Protein AF-A0A2G2VV63-F1 (afdb_monomer_lite)

Structure (mmCIF, N/CA/C/O backbone):
data_AF-A0A2G2VV63-F1
#
_entry.id   AF-A0A2G2VV63-F1
#
loop_
_atom_site.group_PDB
_atom_site.id
_atom_site.type_symbol
_atom_site.label_atom_id
_atom_site.label_alt_id
_atom_site.label_comp_id
_atom_site.label_asym_id
_atom_site.label_entity_id
_atom_site.label_seq_id
_atom_site.pdbx_PDB_ins_code
_atom_site.Cartn_x
_atom_site.Cartn_y
_atom_site.Cartn_z
_atom_site.occupancy
_atom_site.B_iso_or_equiv
_atom_site.auth_seq_id
_atom_site.auth_comp_id
_atom_site.auth_asym_id
_atom_site.auth_atom_id
_atom_site.pdbx_PDB_model_num
ATOM 1 N N . MET A 1 1 ? 14.111 -15.647 -2.836 1.00 47.94 1 MET A N 1
ATOM 2 C CA . MET A 1 1 ? 13.740 -16.004 -1.453 1.00 47.94 1 MET A CA 1
ATOM 3 C C . MET A 1 1 ? 12.867 -14.873 -0.921 1.00 47.94 1 MET A C 1
ATOM 5 O O . MET A 1 1 ? 13.395 -13.949 -0.322 1.00 47.94 1 MET A O 1
ATOM 9 N N . ASN A 1 2 ? 11.582 -14.858 -1.293 1.00 53.28 2 ASN A N 1
ATOM 10 C CA . ASN A 1 2 ? 10.687 -13.707 -1.069 1.00 53.28 2 ASN A CA 1
ATOM 11 C C . ASN A 1 2 ? 9.526 -14.001 -0.115 1.00 53.28 2 ASN A C 1
ATOM 13 O O . ASN A 1 2 ? 8.904 -13.060 0.374 1.00 53.28 2 ASN A O 1
ATOM 17 N N . ASP A 1 3 ? 9.293 -15.272 0.199 1.00 53.09 3 ASP A N 1
ATOM 18 C CA . ASP A 1 3 ? 8.226 -15.695 1.097 1.00 53.09 3 ASP A CA 1
ATOM 19 C C . ASP A 1 3 ? 8.792 -15.759 2.514 1.00 53.09 3 ASP A C 1
ATOM 21 O O . ASP A 1 3 ? 9.204 -16.800 3.026 1.00 53.09 3 ASP A O 1
ATOM 25 N N . MET A 1 4 ? 8.927 -14.581 3.118 1.00 47.97 4 MET A N 1
ATOM 26 C CA . MET A 1 4 ? 9.198 -14.461 4.545 1.00 47.97 4 MET A CA 1
ATOM 27 C C . MET A 1 4 ? 7.872 -14.688 5.287 1.00 47.97 4 MET A C 1
ATOM 29 O O . MET A 1 4 ? 6.866 -14.129 4.853 1.00 47.97 4 MET A O 1
ATOM 33 N N . PRO A 1 5 ? 7.830 -15.416 6.418 1.00 56.62 5 PRO A N 1
ATOM 34 C CA . PRO A 1 5 ? 6.577 -15.784 7.094 1.00 56.62 5 PRO A CA 1
ATOM 35 C C . PRO A 1 5 ? 5.763 -14.610 7.676 1.00 56.62 5 PRO A C 1
ATOM 37 O O . PRO A 1 5 ? 4.810 -14.838 8.411 1.00 56.62 5 PRO A O 1
ATOM 40 N N . THR A 1 6 ? 6.131 -13.350 7.419 1.00 58.22 6 THR A N 1
ATOM 41 C CA . THR A 1 6 ? 5.452 -12.184 8.012 1.00 58.22 6 THR A CA 1
ATOM 42 C C . THR A 1 6 ? 5.273 -11.035 7.026 1.00 58.22 6 THR A C 1
ATOM 44 O O . THR A 1 6 ? 4.168 -10.526 6.896 1.00 58.22 6 THR A O 1
ATOM 47 N N . VAL A 1 7 ? 6.327 -10.607 6.324 1.00 65.62 7 VAL A N 1
ATOM 48 C CA . VAL A 1 7 ? 6.249 -9.514 5.338 1.00 65.62 7 VAL A CA 1
ATOM 49 C C . VAL A 1 7 ? 7.264 -9.768 4.229 1.00 65.62 7 VAL A C 1
ATOM 51 O O . VAL A 1 7 ? 8.458 -9.889 4.506 1.00 65.62 7 VAL A O 1
ATOM 54 N N . SER A 1 8 ? 6.820 -9.825 2.973 1.00 79.69 8 SER A N 1
ATOM 55 C CA . SER A 1 8 ? 7.739 -9.912 1.835 1.00 79.69 8 SER A CA 1
ATOM 56 C C . SER A 1 8 ? 8.538 -8.611 1.677 1.00 79.69 8 SER A C 1
ATOM 58 O O . SER A 1 8 ? 8.064 -7.518 1.997 1.00 79.69 8 SER A O 1
ATOM 60 N N . PHE A 1 9 ? 9.753 -8.687 1.127 1.00 81.25 9 PHE A N 1
ATOM 61 C CA . PHE A 1 9 ? 10.556 -7.486 0.847 1.00 81.25 9 PHE A CA 1
ATOM 62 C C . PHE A 1 9 ? 9.795 -6.471 -0.024 1.00 81.25 9 PHE A C 1
ATOM 64 O O . PHE A 1 9 ? 9.872 -5.261 0.187 1.00 81.25 9 PHE A O 1
ATOM 71 N N . ARG A 1 10 ? 8.993 -6.971 -0.968 1.00 81.56 10 ARG A N 1
ATOM 72 C CA . ARG A 1 10 ? 8.154 -6.155 -1.847 1.00 81.56 10 ARG A CA 1
ATOM 73 C C . ARG A 1 10 ? 7.057 -5.416 -1.075 1.00 81.56 10 ARG A C 1
ATOM 75 O O . ARG A 1 10 ? 6.823 -4.243 -1.351 1.00 81.56 10 ARG A O 1
ATOM 82 N N . MET A 1 11 ? 6.460 -6.051 -0.069 1.00 81.69 11 MET A N 1
ATOM 83 C CA . MET A 1 11 ? 5.508 -5.401 0.833 1.00 81.69 11 MET A CA 1
ATOM 84 C C . MET A 1 11 ? 6.186 -4.310 1.679 1.00 81.69 11 MET A C 1
ATOM 86 O O . MET A 1 11 ? 5.642 -3.220 1.839 1.00 81.69 11 MET A O 1
ATOM 90 N N . ALA A 1 12 ? 7.421 -4.523 2.143 1.00 84.81 12 ALA A N 1
ATOM 91 C CA . ALA A 1 12 ? 8.174 -3.472 2.836 1.00 84.81 12 ALA A CA 1
ATOM 92 C C . ALA A 1 12 ? 8.469 -2.261 1.924 1.00 84.81 12 ALA A C 1
ATOM 94 O O . ALA A 1 12 ? 8.313 -1.111 2.344 1.00 84.81 12 ALA A O 1
ATOM 95 N N . LEU A 1 13 ? 8.842 -2.505 0.662 1.00 89.25 13 LEU A N 1
ATOM 96 C CA . LEU A 1 13 ? 9.022 -1.445 -0.336 1.00 89.25 13 LEU A CA 1
ATOM 97 C C . LEU A 1 13 ? 7.718 -0.694 -0.620 1.00 89.25 13 LEU A C 1
ATOM 99 O O . LEU A 1 13 ? 7.727 0.534 -0.706 1.00 89.25 13 LEU A O 1
ATOM 103 N N . TYR A 1 14 ? 6.600 -1.411 -0.717 1.00 87.81 14 TYR A N 1
ATOM 104 C CA . TYR A 1 14 ? 5.284 -0.811 -0.902 1.00 87.81 14 TYR A CA 1
ATOM 105 C C . TYR A 1 14 ? 4.937 0.166 0.229 1.00 87.81 14 TYR A C 1
ATOM 107 O O . TYR A 1 14 ? 4.599 1.325 -0.022 1.00 87.81 14 TYR A O 1
ATOM 115 N N . LEU A 1 15 ? 5.120 -0.258 1.484 1.00 85.75 15 LEU A N 1
ATOM 116 C CA . LEU A 1 15 ? 4.904 0.594 2.656 1.00 85.75 15 LEU A CA 1
ATOM 117 C C . LEU A 1 15 ? 5.793 1.850 2.629 1.00 85.75 15 LEU A C 1
ATOM 119 O O . LEU A 1 15 ? 5.357 2.940 3.013 1.00 85.75 15 LEU A O 1
ATOM 123 N N . ALA A 1 16 ? 7.032 1.729 2.144 1.00 89.75 16 ALA A N 1
ATOM 124 C CA . ALA A 1 16 ? 7.916 2.877 1.964 1.00 89.75 16 ALA A CA 1
ATOM 125 C C . ALA A 1 16 ? 7.400 3.852 0.888 1.00 89.75 16 ALA A C 1
ATOM 127 O O . ALA A 1 16 ? 7.453 5.068 1.098 1.00 89.75 16 ALA A O 1
ATOM 128 N N . GLN A 1 17 ? 6.858 3.348 -0.227 1.00 92.00 17 GLN A N 1
ATOM 129 C CA . GLN A 1 17 ? 6.287 4.173 -1.298 1.00 92.00 17 GLN A CA 1
ATOM 130 C C . GLN A 1 17 ? 5.084 4.985 -0.815 1.00 92.00 17 GLN A C 1
ATOM 132 O O . GLN A 1 17 ? 5.085 6.210 -0.971 1.00 92.00 17 GLN A O 1
ATOM 137 N N . ILE A 1 18 ? 4.102 4.346 -0.171 1.00 87.69 18 ILE A N 1
ATOM 138 C CA . ILE A 1 18 ? 2.904 5.043 0.327 1.00 87.69 18 ILE A CA 1
ATOM 139 C C . ILE A 1 18 ? 3.260 6.060 1.419 1.00 87.69 18 ILE A C 1
ATOM 141 O O . ILE A 1 18 ? 2.732 7.174 1.433 1.00 87.69 18 ILE A O 1
ATOM 145 N N . LYS A 1 19 ? 4.237 5.739 2.282 1.00 87.00 19 LYS A N 1
ATOM 146 C CA . LYS A 1 19 ? 4.737 6.667 3.303 1.00 87.00 19 LYS A CA 1
ATOM 147 C C . LYS A 1 19 ? 5.391 7.896 2.675 1.00 87.00 19 LYS A C 1
ATOM 149 O O . LYS A 1 19 ? 5.142 9.014 3.123 1.00 87.00 19 LYS A O 1
ATOM 154 N N . ASN A 1 20 ? 6.225 7.697 1.656 1.00 91.00 20 ASN A N 1
ATOM 155 C CA . ASN A 1 20 ? 6.926 8.785 0.980 1.00 91.00 20 ASN A CA 1
ATOM 156 C C . ASN A 1 20 ? 5.962 9.676 0.180 1.00 91.00 20 ASN A C 1
ATOM 158 O O . ASN A 1 20 ? 6.041 10.901 0.243 1.00 91.00 20 ASN A O 1
ATOM 162 N N . ARG A 1 21 ? 5.016 9.064 -0.541 1.00 88.94 21 ARG A N 1
ATOM 163 C CA . ARG A 1 21 ? 4.030 9.769 -1.376 1.00 88.94 21 ARG A CA 1
ATOM 164 C C . ARG A 1 21 ? 2.875 10.375 -0.578 1.00 88.94 21 ARG A C 1
ATOM 166 O O . ARG A 1 21 ? 2.178 11.229 -1.116 1.00 88.94 21 ARG A O 1
ATOM 173 N N . ARG A 1 22 ? 2.681 9.948 0.677 1.00 87.38 22 ARG A N 1
ATOM 174 C CA . ARG A 1 22 ? 1.543 10.316 1.544 1.00 87.38 22 ARG A CA 1
ATOM 175 C C . ARG A 1 22 ? 0.187 10.074 0.871 1.00 87.38 22 ARG A C 1
ATOM 177 O O . ARG A 1 22 ? -0.754 10.832 1.079 1.00 87.38 22 ARG A O 1
ATOM 184 N N . LYS A 1 23 ? 0.122 9.032 0.046 1.00 85.75 23 LYS A N 1
ATOM 185 C CA . LYS A 1 23 ? -1.037 8.637 -0.754 1.00 85.75 23 LYS A CA 1
ATOM 186 C C . LYS A 1 23 ? -1.171 7.126 -0.714 1.00 85.75 23 LYS A C 1
ATOM 188 O O . LYS A 1 23 ? -0.158 6.423 -0.658 1.00 85.75 23 LYS A O 1
ATOM 193 N N . PHE A 1 24 ? -2.403 6.641 -0.772 1.00 84.50 24 PHE A N 1
ATOM 194 C CA . PHE A 1 24 ? -2.696 5.215 -0.831 1.00 84.50 24 PHE A CA 1
ATOM 195 C C . PHE A 1 24 ? -2.713 4.768 -2.292 1.00 84.50 24 PHE A C 1
ATOM 197 O O . PHE A 1 24 ? -3.752 4.439 -2.845 1.00 84.50 24 PHE A O 1
ATOM 204 N N . ILE A 1 25 ? -1.545 4.802 -2.928 1.00 88.25 25 ILE A N 1
ATOM 205 C CA . ILE A 1 25 ? -1.375 4.374 -4.320 1.00 88.25 25 ILE A CA 1
ATOM 206 C C . ILE A 1 25 ? -1.145 2.870 -4.421 1.00 88.25 25 ILE A C 1
ATOM 208 O O . ILE A 1 25 ? -0.625 2.284 -3.481 1.00 88.25 25 ILE A O 1
ATOM 212 N N . MET A 1 26 ? -1.452 2.262 -5.568 1.00 89.44 26 MET A N 1
ATOM 213 C CA . MET A 1 26 ? -0.960 0.922 -5.910 1.00 89.44 26 MET A CA 1
ATOM 214 C C . MET A 1 26 ? 0.580 0.888 -5.960 1.00 89.44 26 MET A C 1
ATOM 216 O O . MET A 1 26 ? 1.233 1.929 -6.068 1.00 89.44 26 MET A O 1
ATOM 220 N N . PHE A 1 27 ? 1.174 -0.307 -5.883 1.00 91.06 27 PHE A N 1
ATOM 221 C CA . PHE A 1 27 ? 2.632 -0.466 -5.900 1.00 91.06 27 PHE A CA 1
ATOM 222 C C . PHE A 1 27 ? 3.242 0.103 -7.184 1.00 91.06 27 PHE A C 1
ATOM 224 O O . PHE A 1 27 ? 2.850 -0.292 -8.280 1.00 91.06 27 PHE A O 1
ATOM 231 N N . ASP A 1 28 ? 4.224 0.989 -7.055 1.00 93.88 28 ASP A N 1
ATOM 232 C CA . ASP A 1 28 ? 4.952 1.544 -8.193 1.00 93.88 28 ASP A CA 1
ATOM 233 C C . ASP A 1 28 ? 6.117 0.617 -8.556 1.00 93.88 28 ASP A C 1
ATOM 235 O O . ASP A 1 28 ? 7.040 0.415 -7.762 1.00 93.88 28 ASP A O 1
ATOM 239 N N . TYR A 1 29 ? 6.101 0.059 -9.765 1.00 93.50 29 TYR A N 1
ATOM 240 C CA . TYR A 1 29 ? 7.167 -0.817 -10.255 1.00 93.50 29 TYR A CA 1
ATOM 241 C C . TYR A 1 29 ? 8.441 -0.053 -10.648 1.00 93.50 29 TYR A C 1
ATOM 243 O O . TYR A 1 29 ? 9.437 -0.671 -11.025 1.00 93.50 29 TYR A O 1
ATOM 251 N N . GLY A 1 30 ? 8.434 1.279 -10.545 1.00 93.62 30 GLY A N 1
ATOM 252 C CA . GLY A 1 30 ? 9.601 2.132 -10.764 1.00 93.62 30 GLY A CA 1
ATOM 253 C C . GLY A 1 30 ? 9.790 2.575 -12.214 1.00 93.62 30 GLY A C 1
ATOM 254 O O . GLY A 1 30 ? 10.736 3.304 -12.504 1.00 93.62 30 GLY A O 1
ATOM 255 N N . SER A 1 31 ? 8.901 2.175 -13.129 1.00 95.50 31 SER A N 1
ATOM 256 C CA . SER A 1 31 ? 8.857 2.708 -14.494 1.00 95.50 31 SER A CA 1
ATOM 257 C C . SER A 1 31 ? 7.438 2.696 -15.059 1.00 95.50 31 SER A C 1
ATOM 259 O O . SER A 1 31 ? 6.629 1.836 -14.715 1.00 95.50 31 SER A O 1
ATOM 261 N N . ALA A 1 32 ? 7.153 3.628 -15.972 1.00 96.00 32 ALA A N 1
ATOM 262 C CA . ALA A 1 32 ? 5.851 3.721 -16.629 1.00 96.00 32 ALA A CA 1
ATOM 263 C C . ALA A 1 32 ? 5.520 2.470 -17.463 1.00 96.00 32 ALA A C 1
ATOM 265 O O . ALA A 1 32 ? 4.369 2.056 -17.496 1.00 96.00 32 ALA A O 1
ATOM 266 N N . VAL A 1 33 ? 6.528 1.842 -18.085 1.00 97.56 33 VAL A N 1
ATOM 267 C CA . VAL A 1 33 ? 6.360 0.589 -18.844 1.00 97.56 33 VAL A CA 1
ATOM 268 C C . VAL A 1 33 ? 5.992 -0.557 -17.906 1.00 97.56 33 VAL A C 1
ATOM 270 O O . VAL A 1 33 ? 4.992 -1.221 -18.129 1.00 97.56 33 VAL A O 1
ATOM 273 N N . ALA A 1 34 ? 6.723 -0.730 -16.801 1.00 95.62 34 ALA A N 1
ATOM 274 C CA . ALA A 1 34 ? 6.415 -1.793 -15.846 1.00 95.62 34 ALA A CA 1
ATOM 275 C C . ALA A 1 34 ? 5.047 -1.598 -15.165 1.00 95.62 34 ALA A C 1
ATOM 277 O O . ALA A 1 34 ? 4.346 -2.570 -14.900 1.00 95.62 34 ALA A O 1
ATOM 278 N N . ASN A 1 35 ? 4.642 -0.348 -14.911 1.00 95.38 35 ASN A N 1
ATOM 279 C CA . ASN A 1 35 ? 3.296 -0.045 -14.421 1.00 95.38 35 ASN A CA 1
ATOM 280 C C . ASN A 1 35 ? 2.227 -0.341 -15.486 1.00 95.38 35 ASN A C 1
ATOM 282 O O . ASN A 1 35 ? 1.176 -0.880 -15.148 1.00 95.38 35 ASN A O 1
ATOM 286 N N . MET A 1 36 ? 2.503 -0.052 -16.763 1.00 96.12 36 MET A N 1
ATOM 287 C CA . MET A 1 36 ? 1.609 -0.393 -17.872 1.00 96.12 36 MET A CA 1
ATOM 288 C C . MET A 1 36 ? 1.413 -1.902 -17.987 1.00 96.12 36 MET A C 1
ATOM 290 O O . MET A 1 36 ? 0.279 -2.356 -18.101 1.00 96.12 36 MET A O 1
ATOM 294 N N . ASP A 1 37 ? 2.493 -2.674 -17.900 1.00 95.88 37 ASP A N 1
ATOM 295 C CA . ASP A 1 37 ? 2.434 -4.133 -17.974 1.00 95.88 37 ASP A CA 1
ATOM 296 C C . ASP A 1 37 ? 1.651 -4.727 -16.792 1.00 95.88 37 ASP A C 1
ATOM 298 O O . ASP A 1 37 ? 0.914 -5.696 -16.955 1.00 95.88 37 ASP A O 1
ATOM 302 N N . ALA A 1 38 ? 1.781 -4.134 -15.599 1.00 92.25 38 ALA A N 1
ATOM 30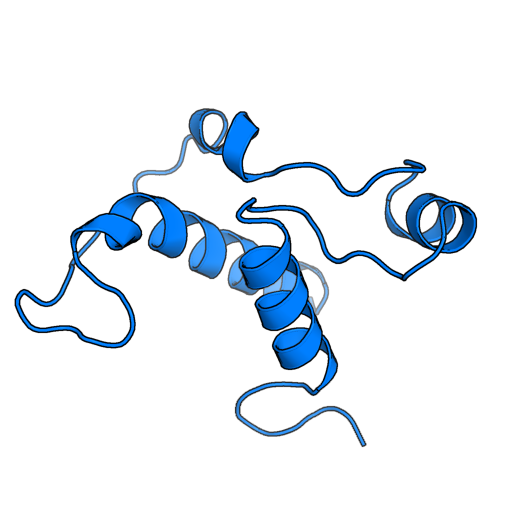3 C CA . ALA A 1 38 ? 1.113 -4.614 -14.392 1.00 92.25 38 ALA A CA 1
ATOM 304 C C . ALA A 1 38 ? -0.359 -4.180 -14.274 1.00 92.25 38 ALA A C 1
ATOM 306 O O . ALA A 1 38 ? -1.182 -4.943 -13.769 1.00 92.25 38 ALA A O 1
ATOM 307 N N . TYR A 1 39 ? -0.692 -2.954 -14.687 1.00 91.81 39 TYR A N 1
ATOM 308 C CA . TYR A 1 39 ? -1.989 -2.325 -14.400 1.00 91.81 39 TYR A CA 1
ATOM 309 C C . TYR A 1 39 ? -2.758 -1.861 -15.640 1.00 91.81 39 TYR A C 1
ATOM 311 O O . TYR A 1 39 ? -3.882 -1.380 -15.504 1.00 91.81 39 TYR A O 1
ATOM 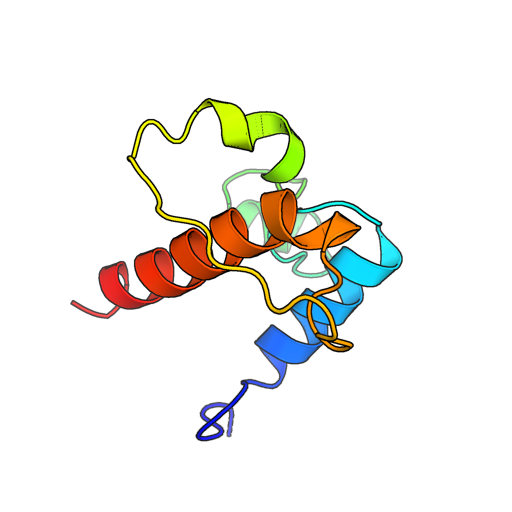319 N N . GLY A 1 40 ? -2.163 -1.908 -16.833 1.00 94.38 40 GLY A N 1
ATOM 320 C CA . GLY A 1 40 ? -2.714 -1.252 -18.025 1.00 94.38 40 GLY A CA 1
ATOM 321 C C . GLY A 1 40 ? -2.723 0.281 -17.931 1.00 94.38 40 GLY A C 1
ATOM 322 O O . GLY A 1 40 ? -3.429 0.943 -18.688 1.00 94.38 40 GLY A O 1
ATOM 323 N N . SER A 1 41 ? -1.962 0.854 -16.992 1.00 93.50 41 SER A N 1
ATOM 324 C CA . SER A 1 41 ? -1.848 2.295 -16.757 1.00 93.50 41 SER A CA 1
ATOM 325 C C . SER A 1 41 ? -0.395 2.677 -16.495 1.00 93.50 41 SER A C 1
ATOM 327 O O . SER A 1 41 ? 0.306 2.016 -15.734 1.00 93.50 41 SER A O 1
ATOM 329 N N . LEU A 1 42 ? 0.043 3.804 -17.059 1.00 95.00 42 LEU A N 1
ATOM 330 C CA . LEU A 1 42 ? 1.390 4.348 -16.840 1.00 95.00 42 LEU A CA 1
ATOM 331 C C . LEU A 1 42 ? 1.627 4.784 -15.384 1.00 95.00 42 LEU A C 1
ATOM 333 O O . LEU A 1 42 ? 2.773 4.856 -14.934 1.00 95.00 42 LEU A O 1
ATOM 337 N N . TRP A 1 43 ? 0.548 5.084 -14.659 1.00 92.44 43 TRP A N 1
ATOM 338 C CA . TRP A 1 43 ? 0.587 5.603 -13.297 1.00 92.44 43 TRP A CA 1
ATOM 339 C C . TRP A 1 43 ? -0.156 4.666 -12.341 1.00 92.44 43 TRP A C 1
ATOM 341 O O . TRP A 1 43 ? -1.279 4.254 -12.660 1.00 92.44 43 TRP A O 1
ATOM 351 N N . PRO A 1 44 ? 0.420 4.360 -11.164 1.00 92.00 44 PRO A N 1
ATOM 352 C CA . PRO A 1 44 ? -0.288 3.622 -10.127 1.00 92.00 44 PRO A CA 1
ATOM 353 C C . PRO A 1 44 ? -1.522 4.403 -9.660 1.00 92.00 44 PRO A C 1
ATOM 355 O O . PRO A 1 44 ? -1.446 5.607 -9.409 1.00 92.00 44 PRO A O 1
ATOM 358 N N . LEU A 1 45 ? -2.658 3.716 -9.538 1.00 89.88 45 LEU A N 1
ATOM 359 C CA . LEU A 1 45 ? -3.921 4.316 -9.105 1.00 89.88 45 LEU A CA 1
ATOM 360 C C . LEU A 1 45 ? -3.858 4.714 -7.626 1.00 89.88 45 LEU A C 1
ATOM 362 O O . LEU A 1 45 ? -3.365 3.938 -6.813 1.00 89.88 45 LEU A O 1
ATOM 366 N N . ASP A 1 46 ? -4.400 5.881 -7.273 1.00 88.12 46 ASP A N 1
ATOM 367 C CA . ASP A 1 46 ? -4.581 6.304 -5.879 1.00 88.12 46 ASP A CA 1
ATOM 368 C C . ASP A 1 46 ? -5.877 5.719 -5.313 1.00 88.12 46 ASP A C 1
ATOM 370 O O . ASP A 1 46 ? -6.946 6.306 -5.443 1.00 88.12 46 ASP A O 1
ATOM 374 N N . LEU A 1 47 ? -5.789 4.545 -4.693 1.00 83.06 47 LEU A N 1
ATOM 375 C CA . LEU A 1 47 ? -6.910 3.884 -4.019 1.00 83.06 47 LEU A CA 1
ATOM 376 C C . LEU A 1 47 ? -7.511 4.761 -2.911 1.00 83.06 47 LEU A C 1
ATOM 378 O O . LEU A 1 47 ? -8.700 4.651 -2.618 1.00 83.06 47 LEU A O 1
ATOM 382 N N . GLY A 1 48 ? -6.709 5.655 -2.326 1.00 80.44 48 GLY A N 1
ATOM 383 C CA . GLY A 1 48 ? -7.153 6.600 -1.306 1.00 80.44 48 GLY A CA 1
ATOM 384 C C . GLY A 1 48 ? -8.144 7.641 -1.816 1.00 80.44 48 GLY A C 1
ATOM 385 O O . GLY A 1 48 ? -8.883 8.189 -1.011 1.00 80.44 48 GLY A O 1
ATOM 386 N N . GLU A 1 49 ? -8.204 7.891 -3.123 1.00 84.62 49 GLU A N 1
ATOM 387 C CA . GLU A 1 49 ? -9.235 8.751 -3.716 1.00 84.62 49 GLU A CA 1
ATOM 388 C C . GLU A 1 49 ? -10.536 7.979 -3.959 1.00 84.62 49 GLU A C 1
ATOM 390 O O . GLU A 1 49 ? -11.602 8.578 -3.971 1.00 84.62 49 GLU A O 1
ATOM 395 N N . TYR A 1 50 ? -10.474 6.652 -4.106 1.00 82.38 50 TYR A N 1
ATOM 396 C CA . TYR A 1 50 ? -11.605 5.811 -4.514 1.00 82.38 50 TYR A CA 1
ATOM 397 C C . TYR A 1 50 ? -12.163 4.923 -3.394 1.00 82.38 50 TYR A C 1
ATOM 399 O O . TYR A 1 50 ? -12.991 4.056 -3.663 1.00 82.38 50 TYR A O 1
ATOM 407 N N . TYR A 1 51 ? -11.759 5.124 -2.133 1.00 74.44 51 TYR A N 1
ATOM 408 C CA . TYR A 1 51 ? -12.237 4.304 -1.007 1.00 74.44 51 TYR A CA 1
ATOM 409 C C . TYR A 1 51 ? -13.764 4.330 -0.845 1.00 74.44 51 TYR A C 1
ATOM 411 O O . TYR A 1 51 ? -14.346 3.368 -0.357 1.00 74.44 51 TYR A O 1
ATOM 419 N N . PHE A 1 52 ? -14.418 5.409 -1.284 1.00 77.06 52 PHE A N 1
ATOM 420 C CA . PHE A 1 52 ? -15.874 5.547 -1.256 1.00 77.06 52 PHE A CA 1
ATOM 421 C C . PHE A 1 52 ? -16.600 4.553 -2.177 1.00 77.06 52 PHE A C 1
ATOM 423 O O . PHE A 1 52 ? -17.811 4.400 -2.059 1.00 77.06 52 PHE A O 1
ATOM 430 N N . LEU A 1 53 ? -15.888 3.891 -3.099 1.00 82.69 53 LEU A N 1
ATOM 431 C CA . LEU A 1 53 ? -16.445 2.837 -3.952 1.00 82.69 53 LEU A CA 1
ATOM 432 C C . LEU A 1 53 ? -16.582 1.492 -3.226 1.00 82.69 53 LEU A C 1
ATOM 434 O O . LEU A 1 53 ? -17.169 0.561 -3.775 1.00 82.69 53 LEU A O 1
ATOM 438 N N . ILE A 1 54 ? -16.020 1.359 -2.023 1.00 75.69 54 ILE A N 1
ATOM 439 C CA . ILE A 1 54 ? -16.087 0.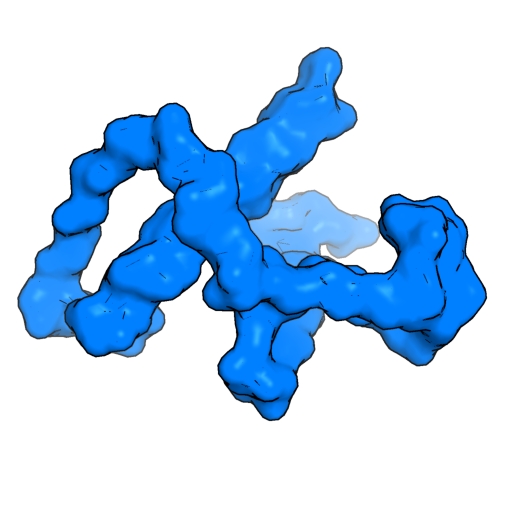122 -1.249 1.00 75.69 54 ILE A CA 1
ATOM 440 C C . ILE A 1 54 ? -17.426 0.086 -0.527 1.00 75.69 54 ILE A C 1
ATOM 442 O O . ILE A 1 54 ? -17.595 0.670 0.539 1.00 75.69 54 ILE A O 1
ATOM 446 N N . ASP A 1 55 ? -18.369 -0.632 -1.123 1.00 80.69 55 ASP A N 1
ATOM 447 C CA . ASP A 1 55 ? -19.713 -0.834 -0.583 1.00 80.69 55 ASP A CA 1
ATOM 448 C C . ASP A 1 55 ? -19.792 -2.142 0.220 1.00 80.69 55 ASP A C 1
ATOM 450 O O . ASP A 1 55 ? -20.568 -3.052 -0.069 1.00 80.69 55 ASP A O 1
ATOM 454 N N . ILE A 1 56 ? -18.890 -2.284 1.194 1.00 77.44 56 ILE A N 1
ATOM 455 C CA . ILE A 1 56 ? -18.851 -3.426 2.113 1.00 77.44 56 ILE A CA 1
ATOM 456 C C . ILE A 1 56 ? -18.883 -2.872 3.533 1.00 77.44 56 ILE A C 1
ATOM 458 O O . ILE A 1 56 ? -18.112 -1.976 3.876 1.00 77.44 56 ILE A O 1
ATOM 462 N N . LEU A 1 57 ? -19.768 -3.414 4.372 1.00 76.00 57 LEU A N 1
ATOM 463 C CA . LEU A 1 57 ? -19.812 -3.069 5.789 1.00 76.00 57 LEU A CA 1
ATOM 464 C C . LEU A 1 57 ? -18.545 -3.577 6.482 1.00 76.00 57 LEU A C 1
ATOM 466 O O . LEU A 1 57 ? -18.238 -4.767 6.437 1.00 76.00 57 LEU A O 1
ATOM 470 N N . VAL A 1 58 ? -17.820 -2.665 7.128 1.00 72.88 58 VAL A N 1
ATOM 471 C CA . VAL A 1 58 ? -16.586 -2.965 7.857 1.00 72.88 58 VAL A CA 1
ATOM 472 C C . VAL A 1 58 ? -16.706 -2.432 9.278 1.00 72.88 58 VAL A C 1
ATOM 474 O O . VAL A 1 58 ? -16.864 -1.228 9.483 1.00 72.88 58 VAL A O 1
ATOM 477 N N . ASP A 1 59 ? -16.567 -3.318 10.262 1.00 79.62 59 ASP A N 1
ATOM 478 C CA . ASP A 1 59 ? -16.421 -2.925 11.660 1.00 79.62 59 ASP A CA 1
ATOM 479 C C . ASP A 1 59 ? -14.965 -2.535 11.942 1.00 79.62 59 ASP A C 1
ATOM 481 O O . ASP A 1 59 ? -14.053 -3.364 11.904 1.00 79.62 59 ASP A O 1
ATOM 485 N N . LEU A 1 60 ? -14.733 -1.253 12.236 1.00 76.12 60 LEU A N 1
ATOM 486 C CA . LEU A 1 60 ? -13.408 -0.731 12.561 1.00 76.12 60 LEU A CA 1
ATOM 487 C C . LEU A 1 60 ? -13.227 -0.591 14.074 1.00 76.12 60 LEU A C 1
ATOM 489 O O . LEU A 1 60 ? -13.783 0.309 14.705 1.00 76.12 60 LEU A O 1
ATOM 493 N N . VAL A 1 61 ? -12.367 -1.433 14.646 1.00 81.31 61 VAL A N 1
ATOM 494 C CA . VAL A 1 61 ? -11.956 -1.346 16.053 1.00 81.31 61 VAL A CA 1
ATOM 495 C C . VAL A 1 61 ? -10.523 -0.825 16.129 1.00 81.31 61 VAL A C 1
ATOM 497 O O . VAL A 1 61 ? -9.593 -1.474 15.660 1.00 81.31 61 VAL A O 1
ATOM 500 N N . ALA A 1 62 ? -10.334 0.350 16.736 1.00 80.94 62 ALA A N 1
ATOM 501 C CA . ALA A 1 62 ? -9.020 0.969 16.904 1.00 80.94 62 ALA A CA 1
ATOM 502 C C . ALA A 1 62 ? -8.608 1.028 18.380 1.00 80.94 62 ALA A C 1
ATOM 504 O O . ALA A 1 62 ? -9.372 1.459 19.248 1.00 80.94 62 ALA A O 1
ATOM 505 N N . GLY A 1 63 ? -7.364 0.640 18.667 1.00 83.44 63 GLY A N 1
ATOM 506 C CA . GLY A 1 63 ? -6.793 0.756 20.004 1.00 83.44 63 GLY A CA 1
ATOM 507 C C . GLY A 1 63 ? -6.533 2.217 20.374 1.00 83.44 63 GLY A C 1
ATOM 508 O O . GLY A 1 63 ? -5.812 2.928 19.678 1.00 83.44 63 GLY A O 1
ATOM 509 N N . ARG A 1 64 ? -7.056 2.673 21.520 1.00 82.31 64 ARG A N 1
ATOM 510 C CA . ARG A 1 64 ? -6.900 4.070 21.978 1.00 82.31 64 ARG A CA 1
ATOM 511 C C . ARG A 1 64 ? -5.436 4.508 22.137 1.00 82.31 64 ARG A C 1
ATOM 513 O O . ARG A 1 64 ? -5.128 5.678 21.945 1.00 82.31 64 ARG A O 1
ATOM 520 N N . ASN A 1 65 ? -4.554 3.566 22.471 1.00 85.56 65 ASN A N 1
ATOM 521 C CA . ASN A 1 65 ? -3.120 3.787 22.674 1.00 85.56 65 ASN A CA 1
ATOM 522 C C . ASN A 1 65 ? -2.254 3.077 21.621 1.00 85.56 65 ASN A C 1
ATOM 524 O O . ASN A 1 65 ? -1.065 2.851 21.859 1.00 85.56 65 ASN A O 1
ATOM 528 N N . ASP A 1 66 ? -2.835 2.706 20.479 1.00 79.62 66 ASP A N 1
ATOM 529 C CA . ASP A 1 66 ? -2.087 2.079 19.397 1.00 79.62 66 ASP A CA 1
ATOM 530 C C . ASP A 1 66 ? -1.093 3.087 18.786 1.00 79.62 66 ASP A C 1
ATOM 532 O O . ASP A 1 66 ? -1.436 4.208 18.395 1.00 79.62 66 ASP A O 1
ATOM 536 N N . LYS A 1 67 ? 0.184 2.694 18.774 1.00 80.88 67 LYS A N 1
ATOM 537 C CA . LYS A 1 67 ? 1.294 3.488 18.229 1.00 80.88 67 LYS A CA 1
ATOM 538 C C . LYS A 1 67 ? 1.667 3.074 16.807 1.00 80.88 67 LYS A C 1
ATOM 540 O O . LYS A 1 67 ? 2.396 3.822 16.153 1.00 80.88 67 LYS A O 1
ATOM 545 N N . VAL A 1 68 ? 1.190 1.914 16.360 1.00 75.44 68 VAL A N 1
ATOM 546 C CA . VAL A 1 68 ? 1.390 1.355 15.021 1.00 75.44 68 VAL A CA 1
ATOM 547 C C . VAL A 1 68 ? 0.332 1.930 14.082 1.00 75.44 68 VAL A C 1
ATOM 549 O O . VAL A 1 68 ? 0.687 2.578 13.099 1.00 75.44 68 VAL A O 1
ATOM 552 N N . ILE A 1 69 ? -0.950 1.799 14.436 1.00 74.69 69 ILE A N 1
ATOM 553 C CA . ILE A 1 69 ? -2.073 2.433 13.734 1.00 74.69 69 ILE A CA 1
ATOM 554 C C . ILE A 1 69 ? -2.661 3.482 14.665 1.00 74.69 69 ILE A C 1
ATOM 556 O O . ILE A 1 69 ? -3.473 3.194 15.540 1.00 74.69 69 ILE A O 1
ATOM 560 N N . ARG A 1 70 ? -2.240 4.737 14.492 1.00 74.25 70 ARG A N 1
ATOM 561 C CA . ARG A 1 70 ? -2.791 5.819 15.314 1.00 74.25 70 ARG A CA 1
ATOM 562 C C . ARG A 1 70 ? -4.295 5.946 15.050 1.00 74.25 70 ARG A C 1
ATOM 564 O O . ARG A 1 70 ? -4.697 5.817 13.894 1.00 74.25 70 ARG A O 1
ATOM 571 N N . PRO A 1 71 ? -5.120 6.308 16.049 1.00 70.44 71 PRO A N 1
ATOM 572 C CA . PRO A 1 71 ? -6.559 6.505 15.849 1.00 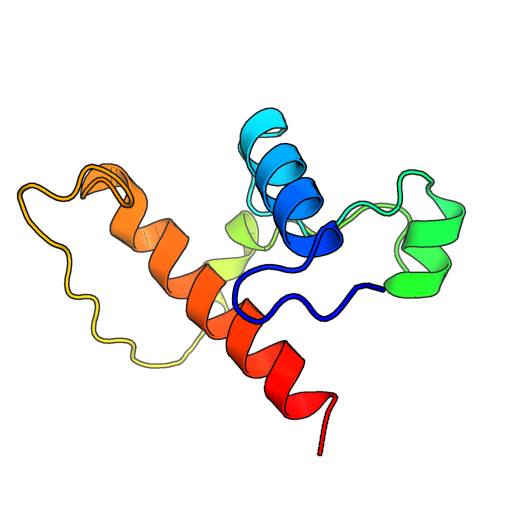70.44 71 PRO A CA 1
ATOM 573 C C . PRO A 1 71 ? -6.900 7.452 14.686 1.00 70.44 71 PRO A C 1
ATOM 575 O O . PRO A 1 71 ? -7.855 7.222 13.955 1.00 70.44 71 PRO A O 1
ATOM 578 N N . SER A 1 72 ? -6.063 8.468 14.443 1.00 72.06 72 SER A N 1
ATOM 579 C CA . SER A 1 72 ? -6.202 9.399 13.315 1.00 72.06 72 SER A CA 1
ATOM 580 C C . SER A 1 72 ? -5.964 8.772 11.932 1.00 72.06 72 SER A C 1
ATOM 582 O O . SER A 1 72 ? -6.270 9.393 10.924 1.00 72.06 72 SER A O 1
ATOM 584 N N . MET A 1 73 ? -5.363 7.583 11.871 1.00 69.81 73 MET A N 1
ATOM 585 C CA . MET A 1 73 ? -5.055 6.831 10.649 1.00 69.81 73 MET A CA 1
ATOM 586 C C . MET A 1 73 ? -5.995 5.634 10.452 1.00 69.81 73 MET A C 1
ATOM 588 O O . MET A 1 73 ? -6.000 5.041 9.375 1.00 69.81 73 MET A O 1
ATOM 592 N N . ALA A 1 74 ? -6.778 5.275 11.475 1.00 66.62 74 ALA A N 1
ATOM 593 C CA . ALA A 1 74 ? -7.548 4.035 11.514 1.00 66.62 74 ALA A CA 1
ATOM 594 C C . ALA A 1 74 ? -8.550 3.920 10.355 1.00 66.62 74 ALA A C 1
ATOM 596 O O . ALA A 1 74 ? -8.648 2.859 9.747 1.00 66.62 74 ALA A O 1
ATOM 597 N N . LEU A 1 75 ? -9.224 5.019 9.994 1.00 64.50 75 LEU A N 1
ATOM 598 C CA . LEU A 1 75 ? -10.198 5.025 8.898 1.00 64.50 75 LEU A CA 1
ATOM 599 C C . LEU A 1 75 ? -9.551 4.714 7.534 1.00 64.50 75 LEU A C 1
ATOM 601 O O . LEU A 1 75 ? -10.123 3.980 6.739 1.00 64.50 75 LEU A O 1
ATOM 605 N N . GLY A 1 76 ? -8.341 5.225 7.275 1.00 62.00 76 GLY A N 1
ATOM 606 C CA . GLY A 1 76 ? -7.638 5.005 6.004 1.00 62.00 76 GLY A CA 1
ATOM 607 C C . GLY A 1 76 ? -6.905 3.662 5.918 1.00 62.00 76 GLY A C 1
ATOM 608 O O . GLY A 1 76 ? -6.796 3.085 4.841 1.00 62.00 76 GLY A O 1
ATOM 609 N N . ILE A 1 77 ? -6.406 3.142 7.045 1.00 63.38 77 ILE A N 1
ATOM 610 C CA . ILE A 1 77 ? -5.597 1.910 7.076 1.00 63.38 77 ILE A CA 1
ATOM 611 C C . ILE A 1 77 ? -6.461 0.640 7.080 1.00 63.38 77 ILE A C 1
ATOM 613 O O . ILE A 1 77 ? -6.076 -0.351 6.459 1.00 63.38 77 ILE A O 1
ATOM 617 N N . ALA A 1 78 ? -7.626 0.659 7.735 1.00 58.28 78 ALA A N 1
ATOM 618 C CA . ALA A 1 78 ? -8.505 -0.511 7.824 1.00 58.28 78 ALA A CA 1
ATOM 619 C C . ALA A 1 78 ? -8.985 -0.995 6.452 1.00 58.28 78 ALA A C 1
ATOM 621 O O . ALA A 1 78 ? -8.983 -2.188 6.163 1.00 58.28 78 ALA A O 1
ATOM 622 N N . VAL A 1 79 ? -9.309 -0.040 5.584 1.00 55.56 79 VAL A N 1
ATOM 623 C CA . VAL A 1 79 ? -9.727 -0.280 4.206 1.00 55.56 79 VAL A CA 1
ATOM 624 C C . VAL A 1 79 ? -8.607 -0.917 3.373 1.00 55.56 79 VAL A C 1
ATOM 626 O O . VAL A 1 79 ? -8.852 -1.827 2.583 1.00 55.56 79 VAL A O 1
ATOM 629 N N . LEU A 1 80 ? -7.362 -0.473 3.571 1.00 57.78 80 LEU A N 1
ATOM 630 C CA . LEU A 1 80 ? -6.220 -0.943 2.792 1.00 57.78 80 LEU A CA 1
ATOM 631 C C . LEU A 1 80 ? -5.829 -2.380 3.147 1.00 57.78 80 LEU A C 1
ATOM 633 O O . LEU A 1 80 ? -5.591 -3.165 2.237 1.00 57.78 80 LEU A O 1
ATOM 637 N N . LEU A 1 81 ? -5.792 -2.734 4.439 1.00 61.31 81 LEU A N 1
ATOM 638 C CA . LEU A 1 81 ? -5.463 -4.099 4.873 1.00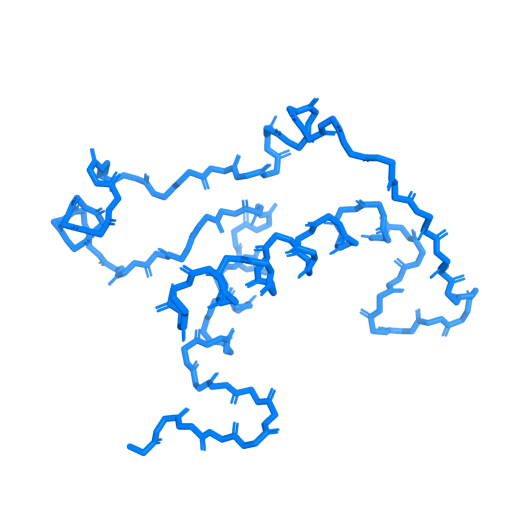 61.31 81 LEU A CA 1
ATOM 639 C C . LEU A 1 81 ? -6.469 -5.117 4.321 1.00 61.31 81 LEU A C 1
ATOM 641 O O . LEU A 1 81 ? -6.058 -6.148 3.793 1.00 61.31 81 LEU A O 1
ATOM 645 N N . LEU A 1 82 ? -7.763 -4.786 4.357 1.00 55.09 82 LEU A N 1
ATOM 646 C CA . LEU A 1 82 ? -8.829 -5.605 3.775 1.00 55.09 82 LEU A CA 1
ATOM 647 C C . LEU A 1 82 ? -8.650 -5.804 2.265 1.00 55.09 82 LEU A C 1
ATOM 649 O O . LEU A 1 82 ? -8.738 -6.932 1.786 1.00 55.09 82 LEU A O 1
ATOM 653 N N . LEU A 1 83 ? -8.342 -4.740 1.518 1.00 54.22 83 LEU A N 1
ATOM 654 C CA . LEU A 1 83 ? -8.139 -4.840 0.072 1.00 54.22 83 LEU A CA 1
ATOM 655 C C . LEU A 1 83 ? -6.863 -5.601 -0.292 1.00 54.22 83 LEU A C 1
ATOM 657 O O . LEU A 1 83 ? -6.903 -6.442 -1.185 1.00 54.22 83 LEU A O 1
ATOM 661 N N . THR A 1 84 ? -5.744 -5.353 0.394 1.00 54.69 84 THR A N 1
ATOM 662 C CA . THR A 1 84 ? -4.481 -6.044 0.096 1.00 54.69 84 THR A CA 1
ATOM 663 C C . THR A 1 84 ? -4.533 -7.526 0.455 1.00 54.69 84 THR A C 1
ATOM 665 O O . THR A 1 84 ? -4.012 -8.338 -0.300 1.00 54.69 84 THR A O 1
ATOM 668 N N . MET A 1 85 ? -5.198 -7.894 1.557 1.00 50.97 85 MET A N 1
ATOM 669 C CA . MET A 1 85 ? -5.350 -9.300 1.949 1.00 50.97 85 MET A CA 1
ATOM 670 C C . MET A 1 85 ? -6.360 -10.035 1.054 1.00 50.97 85 MET A C 1
ATOM 672 O O . MET A 1 85 ? -6.108 -11.165 0.650 1.00 50.97 85 MET A O 1
ATOM 676 N N . SER A 1 86 ? -7.461 -9.381 0.663 1.00 43.00 86 SER A N 1
ATOM 677 C CA . SER A 1 86 ? -8.479 -9.993 -0.205 1.00 43.00 86 SER A CA 1
ATOM 678 C C . SER A 1 86 ? -8.024 -10.142 -1.668 1.00 43.00 86 SER A C 1
ATOM 680 O O . SER A 1 86 ? -8.422 -11.090 -2.346 1.00 43.00 86 SER A O 1
ATOM 682 N N . LEU A 1 87 ? -7.163 -9.241 -2.162 1.00 44.34 87 LEU A N 1
ATOM 683 C CA . LEU A 1 87 ? -6.550 -9.362 -3.492 1.00 44.34 87 LEU A CA 1
ATOM 684 C C . LEU A 1 87 ? -5.508 -10.482 -3.562 1.00 44.34 87 LEU A C 1
ATOM 686 O O . LEU A 1 87 ? -5.438 -11.151 -4.591 1.00 44.34 87 LEU A O 1
ATOM 690 N N . GLU A 1 88 ? -4.737 -10.724 -2.496 1.00 45.69 88 GLU A N 1
ATOM 691 C CA . GLU A 1 88 ? -3.837 -11.883 -2.463 1.00 45.69 88 GLU A CA 1
ATOM 692 C C . GLU A 1 88 ? -4.622 -13.199 -2.400 1.00 45.69 88 GLU A C 1
ATOM 694 O O . GLU A 1 88 ? -4.335 -14.103 -3.180 1.00 45.69 88 GLU A O 1
ATOM 699 N N . GLU A 1 89 ? -5.683 -13.303 -1.595 1.00 40.75 89 GLU A N 1
ATOM 700 C CA . GLU A 1 89 ? -6.494 -14.532 -1.543 1.00 40.75 89 GLU A CA 1
ATOM 701 C C . GLU A 1 89 ? -7.177 -14.875 -2.882 1.00 40.75 89 GLU A C 1
ATOM 703 O O . GLU A 1 89 ? -7.306 -16.049 -3.218 1.00 40.75 89 GLU A O 1
ATOM 708 N N . ARG A 1 90 ? -7.560 -13.880 -3.695 1.00 36.28 90 ARG A N 1
ATOM 709 C CA . ARG A 1 90 ? -8.156 -14.108 -5.030 1.00 36.28 90 ARG A CA 1
ATOM 710 C C . ARG A 1 90 ? -7.159 -14.439 -6.142 1.00 36.28 90 ARG A C 1
ATOM 712 O O . ARG A 1 90 ? -7.589 -14.822 -7.224 1.00 36.28 90 ARG A O 1
ATOM 719 N N . LEU A 1 91 ? -5.861 -14.257 -5.917 1.00 33.94 91 LEU A N 1
ATOM 720 C CA . LEU A 1 91 ? -4.816 -14.596 -6.892 1.00 33.94 91 LEU A CA 1
ATOM 721 C C . LEU A 1 91 ? -4.181 -15.969 -6.622 1.00 33.94 91 LEU A C 1
ATOM 723 O O . LEU A 1 91 ? -3.408 -16.450 -7.450 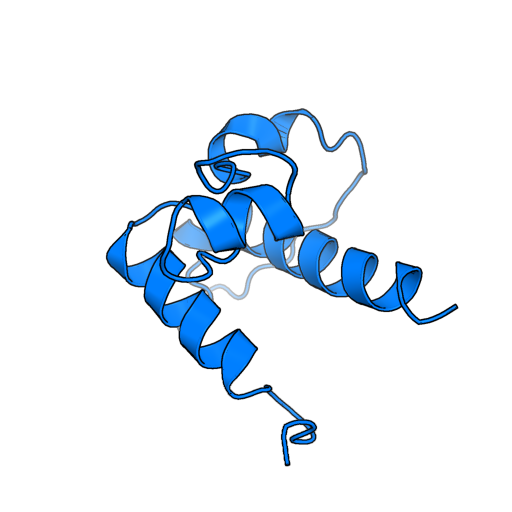1.00 33.94 91 LEU A O 1
ATOM 727 N N . PHE A 1 92 ? -4.522 -16.606 -5.498 1.00 34.78 92 PHE A N 1
ATOM 728 C CA . PHE A 1 92 ? -4.004 -17.912 -5.082 1.00 34.78 92 PHE A CA 1
ATOM 729 C C . PHE A 1 92 ? -5.063 -19.036 -5.030 1.00 34.78 92 PHE A C 1
ATOM 731 O O . PHE A 1 92 ? -4.725 -20.146 -4.613 1.00 34.78 92 PHE A O 1
ATOM 738 N N . PHE A 1 93 ? -6.293 -18.794 -5.506 1.00 34.66 93 PHE A N 1
ATOM 739 C CA . PHE A 1 93 ? -7.326 -19.817 -5.744 1.00 34.66 93 PHE A CA 1
ATOM 740 C C . PHE A 1 93 ? -7.957 -19.685 -7.131 1.00 34.66 93 PHE A C 1
ATOM 742 O O . PHE A 1 93 ? -8.293 -18.544 -7.520 1.00 34.66 93 PHE A O 1
#

Sequence (93 aa):
MNDMPTVSFRMALYLAQIKNRRKFIMFDYGSAVANMDAYGSLWPLDLGEYYFLIDILVDLVAGRNDKVIRPSMALGIAVLLLLTMSLEERLFF

Organism: Capsicum baccatum (NCBI:txid33114)

Foldseek 3Di:
DQPDVPAGPQRVVQVVVCVVVVFQWDRDPPALVVCCVVPVGSGTDGVQVVLVVPPDDDDFDDDPPDPPQHPVNRVVVSSVVVVVVVVVVVVVD

Secondary structure (DSSP, 8-state):
----SS--HHHHHHHHHHHHHTS-BPPP-SSHHHHHHHHSSSS--BGGGSGGG--S-------TT-SSS-GGGHHHHHHHHHHHHHHHHTT--

pLDDT: mean 75.61, std 17.22, range [33.94, 97.56]

Radius of gyration: 14.53 Å; chains: 1; bounding box: 34×30×42 Å

InterPro domains:
  IPR029058 Alpha/Beta hydrolase fold [G3DSA:3.40.50.1820] (1-85)